Protein AF-A0A0D0PD91-F1 (afdb_monomer_lite)

Structure (mmCIF, N/CA/C/O backbone):
data_AF-A0A0D0PD91-F1
#
_entry.id   AF-A0A0D0PD91-F1
#
loop_
_atom_site.group_PDB
_atom_site.id
_atom_site.type_symbol
_atom_site.label_atom_id
_atom_site.label_alt_id
_atom_site.label_comp_id
_atom_site.label_asym_id
_atom_site.label_entity_id
_atom_site.label_seq_id
_atom_site.pdbx_PDB_ins_code
_atom_site.Cartn_x
_atom_site.Cartn_y
_atom_site.Cartn_z
_atom_site.occupancy
_atom_site.B_iso_or_equiv
_atom_site.auth_seq_id
_atom_site.auth_comp_id
_atom_site.auth_asym_id
_atom_site.auth_atom_id
_atom_site.pdbx_PDB_model_num
ATOM 1 N N . MET A 1 1 ? 13.052 7.522 -29.895 1.00 53.84 1 MET A N 1
ATOM 2 C CA . MET A 1 1 ? 14.220 6.899 -29.235 1.00 53.84 1 MET A CA 1
ATOM 3 C C . MET A 1 1 ? 13.829 5.508 -28.770 1.00 53.84 1 MET A C 1
ATOM 5 O O . MET A 1 1 ? 12.777 5.378 -28.161 1.00 53.84 1 MET A O 1
ATOM 9 N N . ASN A 1 2 ? 14.631 4.489 -29.075 1.00 71.88 2 ASN A N 1
ATOM 10 C CA . ASN A 1 2 ? 14.467 3.150 -28.505 1.00 71.88 2 ASN A CA 1
ATOM 11 C C . ASN A 1 2 ? 15.233 3.125 -27.170 1.00 71.88 2 ASN A C 1
ATOM 13 O O . ASN A 1 2 ? 16.403 3.517 -27.182 1.00 71.88 2 ASN A O 1
ATOM 17 N N . PRO A 1 3 ? 1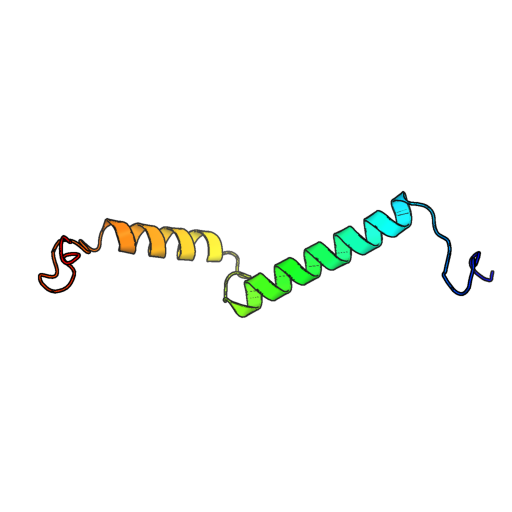4.611 2.761 -26.035 1.00 75.88 3 PRO A N 1
ATOM 18 C CA . PRO A 1 3 ? 15.327 2.700 -24.768 1.00 75.88 3 PRO A CA 1
ATOM 19 C C . PRO A 1 3 ? 16.473 1.676 -24.842 1.00 75.88 3 PRO A C 1
ATOM 21 O O . PRO A 1 3 ? 16.347 0.678 -25.563 1.00 75.88 3 PRO A O 1
ATOM 24 N N . PRO A 1 4 ? 17.590 1.914 -24.132 1.00 83.44 4 PRO A N 1
ATOM 25 C CA . PRO A 1 4 ? 18.725 1.004 -24.135 1.00 83.44 4 PRO A CA 1
ATOM 26 C C . PRO A 1 4 ? 18.297 -0.366 -23.608 1.00 83.44 4 PRO A C 1
ATOM 28 O O . PRO A 1 4 ? 17.484 -0.472 -22.689 1.00 83.44 4 PRO A O 1
ATOM 31 N N . ARG A 1 5 ? 18.810 -1.424 -24.234 1.00 86.00 5 ARG A N 1
ATOM 32 C CA . ARG A 1 5 ? 18.445 -2.808 -23.938 1.00 86.00 5 ARG A CA 1
ATOM 33 C C . ARG A 1 5 ? 19.691 -3.643 -23.686 1.00 86.00 5 ARG A C 1
ATOM 35 O O . ARG A 1 5 ? 20.681 -3.469 -24.388 1.00 86.00 5 ARG A O 1
ATOM 42 N N . SER A 1 6 ? 19.604 -4.569 -22.739 1.00 85.44 6 SER A N 1
ATOM 43 C CA . SER A 1 6 ? 20.618 -5.594 -22.477 1.00 85.44 6 SER A CA 1
ATOM 44 C C . SER A 1 6 ? 19.916 -6.935 -22.336 1.00 85.44 6 SER A C 1
ATOM 46 O O . SER A 1 6 ? 18.984 -7.043 -21.549 1.00 85.44 6 SER A O 1
ATOM 48 N N . GLU A 1 7 ? 20.309 -7.933 -23.131 1.00 84.44 7 GLU A N 1
ATOM 49 C CA . GLU A 1 7 ? 19.785 -9.311 -23.042 1.00 84.44 7 GLU A CA 1
ATOM 50 C C . GLU A 1 7 ? 18.243 -9.419 -23.067 1.00 84.44 7 GLU A C 1
ATOM 52 O O . GLU A 1 7 ? 17.643 -10.278 -22.432 1.00 84.44 7 GLU A O 1
ATOM 57 N N . GLY A 1 8 ? 17.573 -8.523 -23.800 1.00 86.00 8 GLY A N 1
ATOM 58 C CA . GLY A 1 8 ? 16.105 -8.475 -23.880 1.00 86.00 8 GLY A CA 1
ATOM 59 C C . GLY A 1 8 ? 15.423 -7.655 -22.777 1.00 86.00 8 GLY A C 1
ATOM 60 O O . GLY A 1 8 ? 14.237 -7.347 -22.902 1.00 86.00 8 GLY A O 1
ATOM 61 N N . TYR A 1 9 ? 16.164 -7.210 -21.765 1.00 85.00 9 TYR A N 1
ATOM 62 C CA . TYR A 1 9 ? 15.698 -6.289 -20.731 1.00 85.00 9 TYR A CA 1
ATOM 63 C C . TYR A 1 9 ? 15.871 -4.836 -21.158 1.00 85.00 9 TYR A C 1
ATOM 65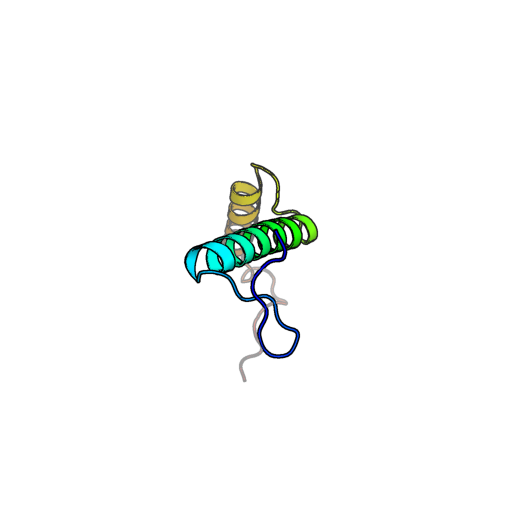 O O . TYR A 1 9 ? 16.751 -4.501 -21.952 1.00 85.00 9 TYR A O 1
ATOM 73 N N . VAL A 1 10 ? 15.033 -3.956 -20.613 1.00 87.06 10 VAL A N 1
ATOM 74 C CA . VAL A 1 10 ? 15.200 -2.507 -20.748 1.00 87.06 10 VAL A CA 1
ATOM 75 C C . VAL A 1 10 ? 16.146 -2.032 -19.651 1.00 87.06 10 VAL A C 1
ATOM 77 O O . VAL A 1 10 ? 15.865 -2.214 -18.470 1.00 87.06 10 VAL A O 1
ATOM 80 N N . CYS A 1 11 ? 17.259 -1.416 -20.040 1.00 85.62 11 CYS A N 1
ATOM 81 C CA . CYS A 1 11 ? 18.164 -0.757 -19.111 1.00 85.62 11 CYS A CA 1
ATOM 82 C C . CYS A 1 11 ? 17.613 0.627 -18.773 1.00 85.62 11 CYS A C 1
ATOM 84 O O . CYS A 1 11 ? 17.268 1.408 -19.661 1.00 85.62 11 CYS A O 1
ATOM 86 N N . MET A 1 12 ? 17.561 0.952 -17.487 1.00 88.44 12 MET A N 1
ATOM 87 C CA . MET A 1 12 ? 17.196 2.284 -17.021 1.00 88.44 12 MET A CA 1
ATOM 88 C C . MET A 1 12 ? 18.056 2.687 -15.820 1.00 88.44 12 MET A C 1
ATOM 90 O O . MET A 1 12 ? 18.589 1.805 -15.151 1.00 88.44 12 MET A O 1
ATOM 94 N N . PRO A 1 13 ? 18.193 3.992 -15.527 1.00 88.94 13 PRO A N 1
ATOM 95 C CA . PRO A 1 13 ? 18.883 4.443 -14.323 1.00 88.94 13 PRO A CA 1
ATOM 96 C C . PRO A 1 13 ? 18.175 3.971 -13.048 1.00 88.94 13 PRO A C 1
ATOM 98 O O . PRO A 1 13 ? 16.942 4.003 -12.986 1.00 88.94 13 PRO A O 1
ATOM 101 N N . ASP A 1 14 ? 18.947 3.649 -12.007 1.00 87.62 14 ASP A N 1
ATOM 102 C CA . ASP A 1 14 ? 18.431 3.155 -10.720 1.00 87.62 14 ASP A CA 1
ATOM 103 C C . ASP A 1 14 ? 17.365 4.069 -10.112 1.00 87.62 14 ASP A C 1
ATOM 105 O O . ASP A 1 14 ? 16.343 3.592 -9.630 1.00 87.62 14 ASP A O 1
ATOM 109 N N . ALA A 1 15 ? 17.545 5.391 -10.192 1.00 90.75 15 ALA A N 1
ATOM 110 C CA . ALA A 1 15 ? 16.560 6.352 -9.695 1.00 90.75 15 ALA A CA 1
ATOM 111 C C . ALA A 1 15 ? 15.202 6.230 -10.413 1.00 90.75 15 ALA A C 1
ATOM 113 O O . ALA A 1 15 ? 14.149 6.338 -9.786 1.00 90.75 15 ALA A O 1
ATOM 114 N N . GLY A 1 16 ? 15.217 5.975 -11.725 1.00 89.81 16 GLY A N 1
ATOM 115 C CA . GLY A 1 16 ? 14.002 5.786 -12.515 1.00 89.81 16 GLY A CA 1
ATOM 116 C C . GLY A 1 16 ? 13.321 4.455 -12.208 1.00 89.81 16 GLY A C 1
ATOM 117 O O . GLY A 1 16 ? 12.098 4.405 -12.088 1.00 89.81 16 GLY A O 1
ATOM 118 N N . PHE A 1 17 ? 14.106 3.391 -12.027 1.00 90.75 17 PHE A N 1
ATOM 119 C CA . PHE A 1 17 ? 13.580 2.091 -11.617 1.00 90.75 17 PHE A CA 1
ATOM 120 C C . PHE A 1 17 ? 12.981 2.148 -10.209 1.00 90.75 17 PHE A C 1
ATOM 122 O O . PHE A 1 17 ? 11.845 1.726 -9.998 1.00 90.75 17 PHE A O 1
ATOM 129 N N . GLY A 1 18 ? 13.705 2.758 -9.269 1.00 93.31 18 GLY A N 1
ATOM 130 C CA . GLY A 1 18 ? 13.257 2.981 -7.900 1.00 93.31 18 GLY A CA 1
ATOM 131 C C . GLY A 1 18 ? 11.945 3.756 -7.841 1.00 93.31 18 GLY A C 1
ATOM 132 O O . GLY A 1 18 ? 11.036 3.339 -7.137 1.00 93.31 18 GLY A O 1
ATOM 133 N N . ALA A 1 19 ? 11.782 4.815 -8.640 1.00 95.62 19 ALA A N 1
ATOM 134 C CA . ALA A 1 19 ? 10.525 5.564 -8.695 1.00 95.62 19 ALA A CA 1
ATOM 135 C C . ALA A 1 19 ? 9.330 4.704 -9.154 1.00 95.62 19 ALA A C 1
ATOM 137 O O . ALA A 1 19 ? 8.232 4.827 -8.606 1.00 95.62 19 ALA A O 1
ATOM 138 N N . ILE A 1 20 ? 9.534 3.809 -10.130 1.00 95.06 20 ILE A N 1
ATOM 139 C CA . ILE A 1 20 ? 8.497 2.864 -10.576 1.00 95.06 20 ILE A CA 1
ATOM 140 C C . ILE A 1 20 ? 8.159 1.878 -9.456 1.00 95.06 20 ILE A C 1
ATOM 142 O O . ILE A 1 20 ? 6.979 1.656 -9.181 1.00 95.06 20 ILE A O 1
ATOM 146 N N . LEU A 1 21 ? 9.176 1.312 -8.799 1.00 96.62 21 LEU A N 1
ATOM 147 C CA . LEU A 1 21 ? 8.979 0.375 -7.694 1.00 96.62 21 LEU A CA 1
ATOM 148 C C . LEU A 1 21 ? 8.258 1.022 -6.512 1.00 96.62 21 LEU A C 1
ATOM 150 O O . LEU A 1 21 ? 7.312 0.436 -5.996 1.00 96.62 21 LEU A O 1
ATOM 154 N N . THR A 1 22 ? 8.652 2.232 -6.117 1.00 97.94 22 THR A N 1
ATOM 155 C CA . THR A 1 22 ? 7.992 2.989 -5.047 1.00 97.94 22 THR A CA 1
ATOM 156 C C . THR A 1 22 ? 6.520 3.201 -5.368 1.00 97.94 22 THR A C 1
ATOM 158 O O . THR A 1 22 ? 5.667 2.872 -4.551 1.00 97.94 22 THR A O 1
ATOM 161 N N . ARG A 1 23 ? 6.197 3.656 -6.586 1.00 97.50 23 ARG A N 1
ATOM 162 C CA . ARG A 1 23 ? 4.802 3.845 -6.996 1.00 97.50 23 ARG A CA 1
ATOM 163 C C . ARG A 1 23 ? 4.016 2.533 -6.985 1.00 97.50 23 ARG A C 1
ATOM 165 O O . ARG A 1 23 ? 2.877 2.509 -6.532 1.00 97.50 23 ARG A O 1
ATOM 172 N N . ALA A 1 24 ? 4.605 1.443 -7.474 1.00 97.94 24 ALA A N 1
ATOM 173 C CA . ALA A 1 24 ? 3.958 0.134 -7.448 1.00 97.94 24 ALA A CA 1
ATOM 174 C C . ALA A 1 24 ? 3.705 -0.351 -6.009 1.00 97.94 24 ALA A C 1
ATOM 176 O O . ALA A 1 24 ? 2.635 -0.887 -5.725 1.00 97.94 24 ALA A O 1
ATOM 177 N N . ALA A 1 25 ? 4.658 -0.129 -5.101 1.00 98.00 25 ALA A N 1
ATOM 178 C CA . ALA A 1 25 ? 4.521 -0.465 -3.689 1.00 98.00 25 ALA A CA 1
ATOM 179 C C . ALA A 1 25 ? 3.434 0.376 -3.001 1.00 98.00 25 ALA A C 1
ATOM 181 O O . ALA A 1 25 ? 2.616 -0.178 -2.271 1.00 98.00 25 ALA A O 1
ATOM 182 N N . GLU A 1 26 ? 3.381 1.683 -3.264 1.00 97.88 26 GLU A N 1
ATOM 183 C CA . GLU A 1 26 ? 2.346 2.578 -2.734 1.00 97.88 26 GLU A CA 1
ATOM 184 C C . GLU A 1 26 ? 0.944 2.169 -3.196 1.00 97.88 26 GLU A C 1
ATOM 186 O O . GLU A 1 26 ? 0.036 2.040 -2.376 1.00 97.88 26 GLU A O 1
ATOM 191 N N . GLU A 1 27 ? 0.758 1.922 -4.494 1.00 97.75 27 GLU A N 1
ATOM 192 C CA . GLU A 1 27 ? -0.539 1.499 -5.031 1.00 97.75 27 GLU A CA 1
ATOM 193 C C . GLU A 1 27 ? -0.936 0.104 -4.529 1.00 97.75 27 GLU A C 1
ATOM 195 O O . GLU A 1 27 ? -2.095 -0.122 -4.176 1.00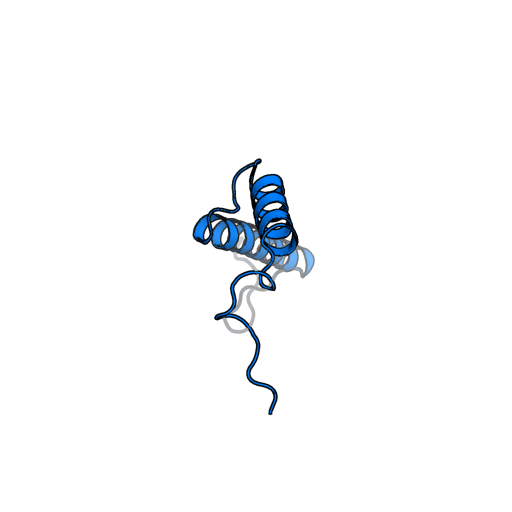 97.75 27 GLU A O 1
ATOM 200 N N . GLY A 1 28 ? 0.026 -0.817 -4.414 1.00 97.31 28 GLY A N 1
ATOM 201 C CA . GLY A 1 28 ? -0.196 -2.129 -3.808 1.00 97.31 28 GLY A CA 1
ATOM 202 C C . GLY A 1 28 ? -0.620 -2.038 -2.339 1.00 97.31 28 GLY A C 1
ATOM 203 O O . GLY A 1 28 ? -1.557 -2.720 -1.929 1.00 97.31 28 GLY A O 1
ATOM 204 N N . ALA A 1 29 ? 0.015 -1.161 -1.557 1.00 95.81 29 ALA A N 1
ATOM 205 C CA . ALA A 1 29 ? -0.338 -0.933 -0.159 1.00 95.81 29 ALA A CA 1
ATOM 206 C C . ALA A 1 29 ? -1.746 -0.336 -0.016 1.00 95.81 29 ALA A C 1
ATOM 208 O O . ALA A 1 29 ? -2.539 -0.842 0.774 1.00 95.81 29 ALA A O 1
ATOM 209 N N . LYS A 1 30 ? -2.091 0.680 -0.819 1.00 94.69 30 LYS A N 1
ATOM 210 C CA . LYS A 1 30 ? -3.447 1.259 -0.839 1.00 94.69 30 LYS A CA 1
ATOM 211 C C . LYS A 1 30 ? -4.502 0.206 -1.171 1.00 94.69 30 LYS A C 1
ATOM 213 O O . LYS A 1 30 ? -5.524 0.135 -0.498 1.00 94.69 30 LYS A O 1
ATOM 218 N N . ARG A 1 31 ? -4.238 -0.644 -2.170 1.00 96.12 31 ARG A N 1
ATOM 219 C CA . ARG A 1 31 ? -5.134 -1.744 -2.552 1.00 96.12 31 ARG A CA 1
ATOM 220 C C . ARG A 1 31 ? -5.333 -2.735 -1.404 1.00 96.12 31 ARG A C 1
ATOM 222 O O . ARG A 1 31 ? -6.468 -3.057 -1.083 1.00 96.12 31 ARG A O 1
ATOM 229 N N . ALA A 1 32 ? -4.245 -3.170 -0.768 1.00 95.31 32 ALA A N 1
ATOM 230 C CA . ALA A 1 32 ? -4.309 -4.101 0.354 1.00 95.31 32 ALA A CA 1
ATOM 231 C C . ALA A 1 32 ? -5.076 -3.521 1.554 1.00 95.31 32 ALA A C 1
ATOM 233 O O . ALA A 1 32 ? -5.800 -4.256 2.219 1.00 95.31 32 ALA A O 1
ATOM 234 N N . LEU A 1 33 ? -4.942 -2.215 1.818 1.00 92.00 33 LEU A N 1
ATOM 235 C CA . LEU A 1 33 ? -5.719 -1.519 2.847 1.00 92.00 33 LEU A CA 1
ATOM 236 C C . LEU A 1 33 ? -7.208 -1.455 2.488 1.00 92.00 33 LEU A C 1
ATOM 238 O O . LEU A 1 33 ? -8.037 -1.749 3.343 1.00 92.00 33 LEU A O 1
ATOM 242 N N . ALA A 1 34 ? -7.552 -1.154 1.235 1.00 91.50 34 ALA A N 1
ATOM 243 C CA . ALA A 1 34 ? -8.941 -1.141 0.775 1.00 91.50 34 ALA A CA 1
ATOM 244 C C . ALA A 1 34 ? -9.604 -2.525 0.871 1.00 91.50 34 ALA A C 1
ATOM 246 O O . ALA A 1 34 ? -10.748 -2.635 1.307 1.00 91.50 34 ALA A O 1
ATOM 247 N N . ASP A 1 35 ? -8.874 -3.597 0.546 1.00 92.31 35 ASP A N 1
ATOM 248 C CA . ASP A 1 35 ? -9.386 -4.972 0.629 1.00 92.31 35 ASP A CA 1
ATOM 249 C C . ASP A 1 35 ? -9.775 -5.376 2.068 1.00 92.31 35 ASP A C 1
ATOM 251 O O . ASP A 1 35 ? -10.625 -6.246 2.261 1.00 92.31 35 ASP A O 1
ATOM 255 N N . VAL A 1 36 ? -9.185 -4.733 3.083 1.00 88.88 36 VAL A N 1
ATOM 256 C CA . VAL A 1 36 ? -9.535 -4.922 4.503 1.00 88.88 36 VAL A CA 1
ATOM 257 C C . VAL A 1 36 ? -10.385 -3.780 5.079 1.00 88.88 36 VAL A C 1
ATOM 259 O O . VAL A 1 36 ? -10.640 -3.770 6.283 1.00 88.88 36 VAL A O 1
ATOM 262 N N . GLY A 1 37 ? -10.835 -2.835 4.244 1.00 87.56 37 GLY A N 1
ATOM 263 C CA . GLY A 1 37 ? -11.675 -1.697 4.636 1.00 87.56 37 GLY A CA 1
ATOM 264 C C . GLY A 1 37 ? -10.957 -0.601 5.432 1.00 87.56 37 GLY A C 1
ATOM 265 O O . GLY A 1 37 ? -11.590 0.089 6.223 1.00 87.56 37 GLY A O 1
ATOM 266 N N . LEU A 1 38 ? -9.637 -0.463 5.271 1.00 89.12 38 LEU A N 1
ATOM 267 C CA . LEU A 1 38 ? -8.782 0.508 5.969 1.00 89.12 38 LEU A CA 1
ATOM 268 C C . LEU A 1 38 ? -8.256 1.626 5.044 1.00 89.12 38 LEU A C 1
ATOM 270 O O . LEU A 1 38 ? -7.166 2.152 5.264 1.00 89.12 38 LEU A O 1
ATOM 274 N N . ASP A 1 39 ? -8.987 1.962 3.986 1.00 89.19 39 ASP A N 1
ATOM 275 C CA . ASP A 1 39 ? -8.641 2.994 2.998 1.00 89.19 39 ASP A CA 1
ATOM 276 C C . ASP A 1 39 ? -9.307 4.360 3.245 1.00 89.19 39 ASP A C 1
ATOM 278 O O . ASP A 1 39 ? -8.943 5.339 2.594 1.00 89.19 39 ASP A O 1
ATOM 282 N N . GLY A 1 40 ? -10.254 4.441 4.185 1.00 87.62 40 GLY A N 1
ATOM 283 C CA . GLY A 1 40 ? -10.940 5.681 4.562 1.00 87.62 40 GLY A CA 1
ATOM 284 C C . GLY A 1 40 ? -10.228 6.496 5.649 1.00 87.62 40 GLY A C 1
ATOM 285 O O . GLY A 1 40 ? -9.419 5.972 6.416 1.00 87.62 40 GLY A O 1
ATOM 286 N N . ASP A 1 41 ? -10.589 7.777 5.768 1.00 86.88 41 ASP A N 1
ATOM 287 C CA . ASP A 1 41 ? -10.023 8.716 6.758 1.00 86.88 41 ASP A CA 1
ATOM 288 C C . ASP A 1 41 ? -10.243 8.263 8.215 1.00 86.88 41 ASP A C 1
ATOM 290 O O . ASP A 1 41 ? -9.436 8.539 9.106 1.00 86.88 41 ASP A O 1
ATOM 294 N N . GLU A 1 42 ? -11.310 7.495 8.441 1.00 86.44 42 GLU A N 1
ATOM 295 C CA . GLU A 1 42 ? -11.698 6.960 9.746 1.00 86.44 42 GLU A CA 1
ATOM 296 C C . GLU A 1 42 ? -10.954 5.664 10.116 1.00 86.44 42 GLU A C 1
ATOM 298 O O . GLU A 1 42 ? -11.001 5.244 11.270 1.00 86.44 42 GLU A O 1
ATOM 303 N N . ALA A 1 43 ? -10.180 5.054 9.205 1.00 88.38 43 ALA A N 1
ATOM 304 C CA . ALA A 1 43 ? -9.506 3.771 9.448 1.00 88.38 43 ALA A CA 1
ATOM 305 C C . ALA A 1 43 ? -8.605 3.790 10.699 1.00 88.38 43 ALA A C 1
ATOM 307 O O . ALA A 1 43 ? -8.488 2.805 11.433 1.00 88.38 43 ALA A O 1
ATOM 308 N N . ALA A 1 44 ? -7.968 4.931 10.984 1.00 84.31 44 ALA A N 1
ATOM 309 C CA . ALA A 1 44 ? -7.153 5.108 12.184 1.00 84.31 44 ALA A CA 1
ATOM 310 C C . ALA A 1 44 ? -7.988 5.125 13.480 1.00 84.31 44 ALA A C 1
ATOM 312 O O . ALA A 1 44 ? -7.501 4.682 14.529 1.00 84.31 44 ALA A O 1
ATOM 313 N N . LEU A 1 45 ? -9.216 5.642 13.415 1.00 84.06 45 LEU A N 1
ATOM 314 C CA . LEU A 1 45 ? -10.176 5.658 14.516 1.00 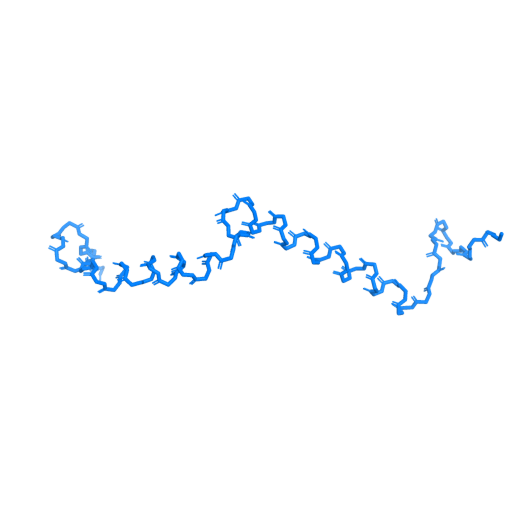84.06 45 LEU A CA 1
ATOM 315 C C . LEU A 1 45 ? -10.798 4.272 14.695 1.00 84.06 45 LEU A C 1
ATOM 317 O O . LEU A 1 45 ? -10.738 3.745 15.802 1.00 84.06 45 LEU A O 1
ATOM 321 N N . ASP A 1 46 ? -11.202 3.610 13.612 1.00 83.12 46 ASP A N 1
ATOM 322 C CA . ASP A 1 46 ? -11.727 2.240 13.641 1.00 83.12 46 ASP A CA 1
ATOM 323 C C . ASP A 1 46 ? -10.729 1.254 14.270 1.00 83.12 46 ASP A C 1
ATOM 325 O O . ASP A 1 46 ? -11.069 0.482 15.169 1.00 83.12 46 ASP A O 1
ATOM 329 N N . ILE A 1 47 ? -9.447 1.308 13.883 1.00 84.56 47 ILE A N 1
ATOM 330 C CA . ILE A 1 47 ? -8.395 0.474 14.496 1.00 84.56 47 ILE A CA 1
ATOM 331 C C . ILE A 1 47 ? -8.237 0.787 15.991 1.00 84.56 47 ILE A C 1
ATOM 333 O O . ILE A 1 47 ? -7.993 -0.119 16.800 1.00 84.56 47 ILE A O 1
ATOM 337 N N . ARG A 1 48 ? -8.319 2.065 16.376 1.00 85.31 48 ARG A N 1
ATOM 338 C CA . ARG A 1 48 ? -8.207 2.490 17.777 1.00 85.31 48 ARG A CA 1
ATOM 339 C C . ARG A 1 48 ? -9.393 1.989 18.593 1.00 85.31 48 ARG A C 1
ATOM 341 O O . ARG A 1 48 ? -9.178 1.506 19.706 1.00 85.31 48 ARG A O 1
ATOM 348 N N . ASP A 1 49 ? -10.591 2.038 18.034 1.00 84.81 49 ASP A N 1
ATOM 349 C CA . ASP A 1 49 ? -11.812 1.555 18.663 1.00 84.81 49 ASP A CA 1
ATOM 350 C C . ASP A 1 49 ? -11.783 0.036 18.797 1.00 84.81 49 ASP A C 1
ATOM 352 O O . ASP A 1 49 ? -11.997 -0.477 19.891 1.00 84.81 49 ASP A O 1
ATOM 356 N N . LEU A 1 50 ? -11.365 -0.700 17.764 1.00 83.06 50 LEU A N 1
ATOM 357 C CA . LEU A 1 50 ? -11.164 -2.151 17.844 1.00 83.06 50 LEU A CA 1
ATOM 358 C C . LEU A 1 50 ? -10.139 -2.545 18.924 1.00 83.06 50 LEU A C 1
ATOM 360 O O . LEU A 1 50 ? -10.354 -3.500 19.676 1.00 83.06 50 LEU A O 1
ATOM 364 N N . ARG A 1 51 ? -9.027 -1.808 19.058 1.00 86.38 51 ARG A N 1
ATOM 365 C CA . ARG A 1 51 ? -8.044 -2.035 20.139 1.00 86.38 51 ARG A CA 1
ATOM 366 C C . ARG A 1 51 ? -8.617 -1.703 21.513 1.00 86.38 51 ARG A C 1
ATOM 368 O O . ARG A 1 51 ? -8.371 -2.459 22.451 1.00 86.38 51 ARG A O 1
ATOM 375 N N . SER A 1 52 ? -9.381 -0.616 21.612 1.00 84.25 52 SER A N 1
ATOM 376 C CA . SER A 1 52 ? -10.073 -0.202 22.836 1.00 84.25 52 SER A CA 1
ATOM 377 C C . SER A 1 52 ? -11.125 -1.224 23.245 1.00 84.25 52 SER A C 1
ATOM 379 O O . SER A 1 52 ? -11.222 -1.560 24.415 1.00 84.25 52 SER A O 1
ATOM 381 N N . LEU A 1 53 ?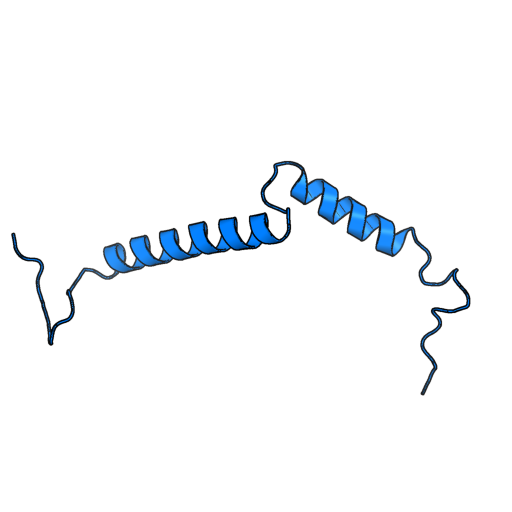 -11.852 -1.810 22.293 1.00 81.00 53 LEU A N 1
ATOM 382 C CA . LEU A 1 53 ? -12.757 -2.925 22.541 1.00 81.00 53 LEU A CA 1
ATOM 383 C C . LEU A 1 53 ? -11.995 -4.161 23.007 1.00 81.00 53 LEU A C 1
ATOM 385 O O . LEU A 1 53 ? -12.478 -4.843 23.897 1.00 81.00 53 LEU A O 1
ATOM 389 N N . ARG A 1 54 ? -10.793 -4.455 22.501 1.00 78.56 54 ARG A N 1
ATOM 390 C CA . ARG A 1 54 ? -9.980 -5.583 22.998 1.00 78.56 54 ARG A CA 1
ATOM 391 C C . ARG A 1 54 ? -9.520 -5.403 24.450 1.00 78.56 54 ARG A C 1
ATOM 393 O O . ARG A 1 54 ? -9.298 -6.394 25.137 1.00 78.56 54 ARG A O 1
ATOM 400 N N . THR A 1 55 ? -9.327 -4.167 24.905 1.00 72.69 55 THR A N 1
ATOM 401 C CA . THR A 1 55 ? -8.924 -3.859 26.288 1.00 72.69 55 THR A CA 1
ATOM 402 C C . THR A 1 55 ? -10.112 -3.615 27.220 1.00 72.69 55 THR A C 1
ATOM 404 O O . THR A 1 55 ? -10.019 -3.938 28.401 1.00 72.69 55 THR A O 1
ATOM 407 N N . ALA A 1 56 ? -11.218 -3.069 26.707 1.00 66.81 56 ALA A N 1
ATOM 408 C CA . ALA A 1 56 ? -12.449 -2.788 27.447 1.00 66.81 56 ALA A CA 1
ATOM 409 C C . ALA A 1 56 ? -13.373 -4.007 27.524 1.00 66.81 56 ALA A C 1
ATOM 411 O O . ALA A 1 56 ? -14.004 -4.239 28.556 1.00 66.81 56 ALA A O 1
ATOM 412 N N . SER A 1 57 ? -13.423 -4.827 26.466 1.00 56.59 57 SER A N 1
ATOM 413 C CA . SER A 1 57 ? -13.894 -6.196 26.615 1.00 56.59 57 SER A CA 1
ATOM 414 C C . SER A 1 57 ? -12.877 -6.881 27.504 1.00 56.59 57 SER A C 1
ATOM 416 O O . SER A 1 57 ? -11.736 -7.155 27.139 1.00 56.59 57 SER A O 1
ATOM 418 N N . ALA A 1 58 ? -13.296 -7.140 28.730 1.00 56.34 58 ALA A N 1
ATOM 419 C CA . ALA A 1 58 ? -12.676 -8.159 29.522 1.00 56.34 58 ALA A CA 1
ATOM 420 C C . ALA A 1 58 ? -12.847 -9.481 28.755 1.00 56.34 58 ALA A C 1
ATOM 422 O O . ALA A 1 58 ? -13.745 -10.271 29.030 1.00 56.34 58 ALA A O 1
ATOM 423 N N . TRP A 1 59 ? -11.929 -9.775 27.832 1.00 52.19 59 TRP A N 1
ATOM 424 C CA . TRP A 1 59 ? -11.631 -11.143 27.400 1.00 52.19 59 TRP A CA 1
ATOM 425 C C . TRP A 1 59 ? -11.354 -12.058 28.615 1.00 52.19 59 TRP A C 1
ATOM 427 O O . TRP A 1 59 ? -11.387 -13.275 28.495 1.00 52.19 59 TRP A O 1
ATOM 437 N N . CYS A 1 60 ? -11.160 -11.469 29.804 1.00 52.88 60 CYS A N 1
ATOM 438 C CA . CYS A 1 60 ? -11.093 -12.123 31.107 1.00 52.88 60 CYS A CA 1
ATOM 439 C C . CYS A 1 60 ? -12.435 -12.232 31.881 1.00 52.88 60 CYS A C 1
ATOM 441 O O . CYS A 1 60 ? -12.474 -12.918 32.896 1.00 52.88 60 CYS A O 1
ATOM 443 N N . ALA A 1 61 ? -13.527 -11.577 31.464 1.00 54.00 61 ALA A N 1
ATOM 444 C CA . ALA A 1 61 ? -14.832 -11.637 32.149 1.00 54.00 61 ALA A CA 1
ATOM 445 C C . ALA A 1 61 ? -15.819 -12.630 31.519 1.00 54.00 61 ALA A C 1
ATOM 447 O O . ALA A 1 61 ? -16.848 -12.922 32.125 1.00 54.00 61 ALA A O 1
ATOM 448 N N . VAL A 1 62 ? -15.517 -13.178 30.335 1.00 51.94 62 VAL A N 1
ATOM 449 C CA . VAL A 1 62 ? -16.266 -14.308 29.765 1.00 51.94 62 VAL A CA 1
ATOM 450 C C . VAL A 1 62 ? -15.634 -15.608 30.287 1.00 51.94 62 VAL A C 1
ATOM 452 O O . VAL A 1 62 ? -14.493 -15.901 29.925 1.00 51.94 62 VAL A O 1
ATOM 455 N N . PRO A 1 63 ? -16.329 -16.427 31.104 1.00 56.03 63 PRO A N 1
ATOM 456 C CA . PRO A 1 63 ? -15.732 -17.610 31.745 1.00 56.03 63 PRO A CA 1
ATOM 457 C C . PRO A 1 63 ? -15.148 -18.643 30.764 1.00 56.03 63 PRO A C 1
ATOM 459 O O . PRO A 1 63 ? -14.273 -19.422 31.130 1.00 56.03 63 PRO A O 1
ATOM 462 N N . GLN A 1 64 ? -15.624 -18.640 29.517 1.00 56.69 64 GLN A N 1
ATOM 463 C CA . GLN A 1 64 ? -15.276 -19.596 28.459 1.00 56.69 64 GLN A CA 1
ATOM 464 C C . GLN A 1 64 ? -13.942 -19.279 27.746 1.00 56.69 64 GLN A C 1
ATOM 466 O O . GLN A 1 64 ? -13.457 -20.101 26.975 1.00 56.69 64 GLN A O 1
ATOM 471 N N . CYS A 1 65 ? -13.333 -18.111 27.993 1.00 55.44 65 CYS A N 1
ATOM 472 C CA . CYS A 1 65 ? -12.086 -17.664 27.351 1.00 55.44 65 CYS A CA 1
ATOM 473 C C . CYS A 1 65 ? -10.861 -17.745 28.278 1.00 55.44 65 CYS A C 1
ATOM 475 O O . CYS A 1 65 ? -9.893 -17.009 28.099 1.00 55.44 65 CYS A O 1
ATOM 477 N N . LYS A 1 66 ? -10.863 -18.631 29.282 1.00 62.12 66 LYS A N 1
ATOM 478 C CA . LYS A 1 66 ?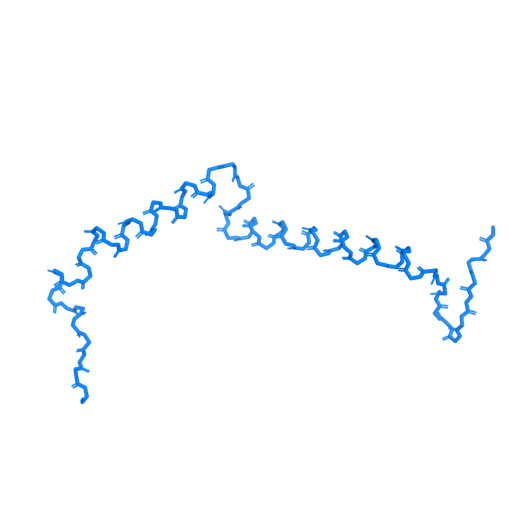 -9.639 -18.910 30.043 1.00 62.12 66 LYS A CA 1
ATOM 479 C C . LYS A 1 66 ? -8.743 -19.824 29.193 1.00 62.12 66 LYS A C 1
ATOM 481 O O . LYS A 1 66 ? -9.203 -20.910 28.834 1.00 62.12 66 LYS A O 1
ATOM 486 N N . PRO A 1 67 ? -7.492 -19.449 28.858 1.00 57.09 67 PRO A N 1
ATOM 487 C CA . PRO A 1 67 ? -6.576 -20.395 28.236 1.00 57.09 67 PRO A CA 1
ATOM 488 C C . PRO A 1 67 ? -6.441 -21.599 29.169 1.00 57.09 67 PRO A C 1
ATOM 490 O O . PRO A 1 67 ? -6.177 -21.443 30.364 1.00 57.09 67 PRO A O 1
ATOM 493 N N . ARG A 1 68 ? -6.689 -22.798 28.633 1.00 61.44 68 ARG A N 1
ATOM 494 C CA . ARG A 1 68 ? -6.486 -24.055 29.351 1.00 61.44 68 ARG A CA 1
ATOM 495 C C . ARG A 1 68 ? -4.994 -24.132 29.653 1.00 61.44 68 ARG A C 1
ATOM 497 O O . ARG A 1 68 ? -4.198 -24.324 28.740 1.00 61.44 68 ARG A O 1
ATOM 504 N N . SER A 1 69 ? -4.631 -23.864 30.904 1.00 64.75 69 SER A N 1
ATOM 505 C CA . SER A 1 69 ? -3.261 -23.987 31.390 1.00 64.75 69 SER A CA 1
ATOM 506 C C . SER A 1 69 ? -2.785 -25.404 31.071 1.00 64.75 69 SER A C 1
ATOM 508 O O . SER A 1 69 ? -3.427 -26.363 31.507 1.00 64.75 69 SER A O 1
ATOM 510 N N . ALA A 1 70 ? -1.756 -25.511 30.231 1.00 56.41 70 ALA A N 1
ATOM 511 C CA . ALA A 1 70 ? -1.000 -26.743 30.044 1.00 56.41 70 ALA A CA 1
ATOM 512 C C . ALA A 1 70 ? -0.044 -26.932 31.224 1.00 56.41 70 ALA A C 1
ATOM 514 O O . ALA A 1 70 ? 0.448 -25.896 31.734 1.00 56.41 70 ALA A O 1
#

Radius of gyration: 23.48 Å; chains: 1; bounding box: 37×36×61 Å

Secondary structure (DSSP, 8-state):
-PPPEETTEEP--HHHHHHHHHHHHHHHHHHHHHHTT--STTHHHHHHHHHHHHHHS-TTTSGGG-----

pLDDT: mean 81.44, std 14.46, range [51.94, 98.0]

InterPro domains:
  IPR046130 Protein of unknown function DUF6127 [PF19622] (17-56)

Organism: NCBI:txid1123501

Foldseek 3Di:
DDADDDPNDGDDDPVVVVVVVVVVVVVVVLVVCVVVPLNDPCNVVVVVVVVVCVVVPCCVVPPVNDPPDD

Sequence (70 aa):
MNPPRSEGYVCMPDAGFGAILTRAAEEGAKRALADVGLDGDEAALDIRDLRSLRTASAWCAVPQCKPRSA